Protein AF-A0A076FF17-F1 (afdb_monomer_lite)

Foldseek 3Di:
DFDPPQGFDADLQFQTPDGPPDDPPDDPCSRDPVNGDAHWDWDDALNDIDTDPDRPPVCNCVCVVPPDDHDVLSVDPVDDDDDDDDDDPDDVVVVVVVVPDPVCCVPVPD

InterPro domains:
  IPR017941 Rieske [2Fe-2S] iron-sulphur domain [PF00355] (1-24)
  IPR017941 Rieske [2Fe-2S] iron-sulphur domain [PS51296] (1-51)
  IPR036922 Rieske [2Fe-2S] iron-sulphur domain superfamily [G3DSA:2.102.10.10] (1-70)
  IPR036922 Rieske [2Fe-2S] iron-sulphur domain superfamily [SSF50022] (1-57)
  IPR050584 Cholesterol 7-desaturase [PTHR21266] (1-109)

Organism: Ocimum basilicum (NCBI:txid39350)

Radius of gyration: 21.71 Å; chains: 1; bounding box: 60×30×53 Å

pLDDT: mean 94.9, std 2.32, range [80.69, 98.38]

Sequence (110 aa):
LQCVYHGWCFGGAGDCKFIPQAPRDGPPVHTSSKACVAAYPSCVQNGILWFWPNTDPQYKDIHLKKMPHYIPELDDPSFTNTMITRDMAYGYEVLIENLMDPSHVPYAHY

Secondary structure (DSSP, 8-state):
-B-T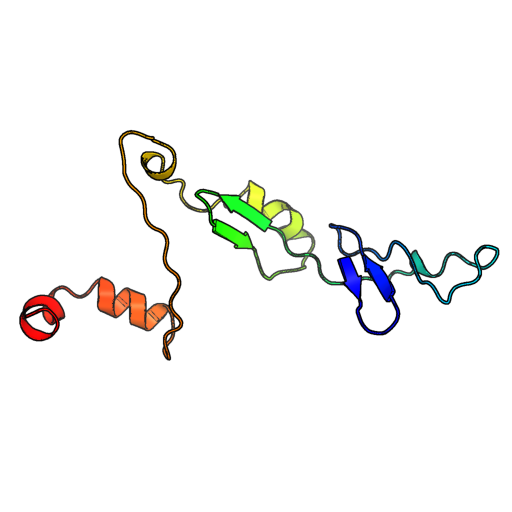TT--EE-TTSBEEE-TTS-TTS--GGGSTTSB-----EEEETTEEEE-----GGGTTHHHHSPPPP-GGGT-TTS---------SS-HHHHHHHHH-GGGHHHH--

Structure (mmCIF, N/CA/C/O backbone):
data_AF-A0A076FF17-F1
#
_entry.id   AF-A0A076FF17-F1
#
loop_
_atom_site.group_PDB
_atom_site.id
_atom_site.type_symbol
_atom_site.label_atom_id
_atom_site.label_alt_id
_atom_site.label_comp_id
_atom_site.label_asym_id
_atom_site.label_entity_id
_atom_site.label_seq_id
_atom_site.pdbx_PDB_ins_code
_atom_site.Cartn_x
_atom_site.Cartn_y
_atom_site.Cartn_z
_atom_site.occupancy
_atom_site.B_iso_or_equiv
_atom_site.auth_seq_id
_atom_site.auth_comp_id
_atom_site.auth_asym_id
_atom_site.auth_atom_id
_atom_site.pdbx_PDB_model_num
ATOM 1 N N . LEU A 1 1 ? -14.053 -4.121 6.452 1.00 96.62 1 LEU A N 1
ATOM 2 C CA . LEU A 1 1 ? -13.092 -5.162 6.892 1.00 96.62 1 LEU A CA 1
ATOM 3 C C . LEU A 1 1 ? -13.622 -5.826 8.157 1.00 96.62 1 LEU A C 1
ATOM 5 O O . LEU A 1 1 ? -14.025 -5.091 9.044 1.00 96.62 1 LEU A O 1
ATOM 9 N N . GLN A 1 2 ? -13.654 -7.157 8.253 1.00 98.12 2 GLN A N 1
ATOM 10 C CA . GLN A 1 2 ? -14.164 -7.872 9.433 1.00 98.12 2 GLN A CA 1
ATOM 11 C C . GLN A 1 2 ? -13.044 -8.679 10.100 1.00 98.12 2 GLN A C 1
ATOM 13 O O . GLN A 1 2 ? -12.351 -9.443 9.435 1.00 98.12 2 GLN A O 1
ATOM 18 N N . CYS A 1 3 ? -12.874 -8.514 11.413 1.00 97.81 3 CYS A N 1
ATOM 19 C CA . CYS A 1 3 ? -11.960 -9.323 12.214 1.00 97.81 3 CYS A CA 1
ATOM 20 C C . CYS A 1 3 ? -12.476 -10.764 12.316 1.00 97.81 3 CYS A C 1
ATOM 22 O O . CYS A 1 3 ? -13.619 -10.990 12.712 1.00 97.81 3 CYS A O 1
ATOM 24 N N . VAL A 1 4 ? -11.611 -11.733 12.014 1.00 97.88 4 VAL A N 1
ATOM 25 C CA . VAL A 1 4 ? -11.954 -13.165 11.984 1.00 97.88 4 VAL A CA 1
ATOM 26 C C . VAL A 1 4 ? -12.245 -13.765 13.357 1.00 97.88 4 VAL A C 1
ATOM 28 O O . VAL A 1 4 ? -12.887 -14.805 13.431 1.00 97.88 4 VAL A O 1
ATOM 31 N N . TYR A 1 5 ? -11.792 -13.129 14.440 1.00 98.00 5 TYR A N 1
ATOM 32 C CA . TYR A 1 5 ? -11.949 -13.701 15.774 1.00 98.00 5 TYR A CA 1
ATOM 33 C C . TYR A 1 5 ? -13.310 -13.350 16.390 1.00 98.00 5 TYR A C 1
ATOM 35 O O . TYR A 1 5 ? -14.141 -14.223 16.613 1.00 98.00 5 TYR A O 1
ATOM 43 N N . HIS A 1 6 ? -13.569 -12.060 16.622 1.00 97.69 6 HIS A N 1
ATOM 44 C CA . HIS A 1 6 ? -14.794 -11.598 17.291 1.00 97.69 6 HIS A CA 1
ATOM 45 C C . HIS A 1 6 ? -15.780 -10.893 16.350 1.00 97.69 6 HIS A C 1
ATOM 47 O O . HIS A 1 6 ? -16.796 -10.372 16.805 1.00 97.69 6 HIS A O 1
ATOM 53 N N . GLY A 1 7 ? -15.493 -10.831 15.047 1.00 97.94 7 GLY A N 1
ATOM 54 C CA . GLY A 1 7 ? -16.408 -10.265 14.055 1.00 97.94 7 GLY A CA 1
ATOM 55 C C . GLY A 1 7 ? -16.541 -8.741 14.076 1.00 97.94 7 GLY A C 1
ATOM 56 O O . GLY A 1 7 ? -17.502 -8.222 13.521 1.00 97.94 7 GLY A O 1
ATOM 57 N N . TRP A 1 8 ? -15.615 -8.011 14.706 1.00 98.06 8 TRP A N 1
ATOM 58 C CA . TRP A 1 8 ? -15.622 -6.544 14.669 1.00 98.06 8 TRP A CA 1
ATOM 59 C C . TRP A 1 8 ? -15.425 -6.049 13.237 1.00 98.06 8 TRP A C 1
ATOM 61 O O . TRP A 1 8 ? -14.512 -6.511 12.547 1.00 98.06 8 TRP A O 1
ATOM 71 N N . CYS A 1 9 ? -16.254 -5.101 12.801 1.00 98.12 9 CYS A N 1
ATOM 72 C CA . CYS A 1 9 ? -16.198 -4.551 11.450 1.00 98.12 9 CYS A CA 1
ATOM 73 C C . CYS A 1 9 ? -15.633 -3.131 11.455 1.00 98.12 9 CYS A C 1
ATOM 75 O O . CYS A 1 9 ? -16.055 -2.294 12.250 1.00 98.12 9 CYS A O 1
ATOM 77 N N . PHE A 1 10 ? -14.738 -2.846 10.514 1.00 98.38 10 PHE A N 1
ATOM 78 C CA . PHE A 1 10 ? -14.055 -1.566 10.335 1.00 98.38 10 PHE A CA 1
ATOM 79 C C . PHE A 1 10 ? -14.329 -0.986 8.944 1.00 98.38 10 PHE A C 1
ATOM 81 O O . PHE A 1 10 ? -14.388 -1.729 7.951 1.00 98.38 10 PHE A O 1
ATOM 88 N N . GLY A 1 11 ? -14.500 0.335 8.886 1.00 97.06 11 GLY A N 1
ATOM 89 C CA . GLY A 1 11 ? -14.617 1.113 7.654 1.00 97.06 11 GLY A CA 1
ATOM 90 C C . GLY A 1 11 ? -13.260 1.432 7.020 1.00 97.06 11 GLY A C 1
ATOM 91 O O . GLY A 1 11 ? -12.210 1.137 7.585 1.00 97.06 11 GLY A O 1
ATOM 92 N N . GLY A 1 12 ? -13.277 2.066 5.842 1.00 94.06 12 GLY A N 1
ATOM 93 C CA . GLY A 1 12 ? -12.054 2.454 5.120 1.00 94.06 12 GLY A CA 1
ATOM 94 C C . GLY A 1 12 ? -11.212 3.523 5.828 1.00 94.06 12 GLY A C 1
ATOM 95 O O . GLY A 1 12 ? -10.013 3.604 5.599 1.00 94.06 12 GLY A O 1
ATOM 96 N N . ALA A 1 13 ? -11.816 4.300 6.732 1.00 93.00 13 ALA A N 1
ATOM 97 C CA . ALA A 1 13 ? -11.109 5.264 7.576 1.00 93.00 13 ALA A CA 1
ATOM 98 C C . ALA A 1 13 ? -10.528 4.636 8.861 1.00 93.00 13 ALA A C 1
ATOM 100 O O . ALA A 1 13 ? -9.992 5.354 9.699 1.00 93.00 13 ALA A O 1
ATOM 101 N N . GLY A 1 14 ? -10.653 3.313 9.032 1.00 95.50 14 GLY A N 1
ATOM 102 C CA . GLY A 1 14 ? -10.177 2.584 10.210 1.00 95.50 14 GLY A CA 1
ATOM 103 C C . GLY A 1 14 ? -11.109 2.648 11.423 1.00 95.50 14 GLY A C 1
ATOM 104 O O . GLY A 1 14 ? -10.830 2.032 12.449 1.00 95.50 14 GLY A O 1
ATOM 105 N N . ASP A 1 15 ? -12.239 3.346 11.330 1.00 96.50 15 ASP A N 1
ATOM 106 C CA . ASP A 1 15 ? -13.216 3.436 12.408 1.00 96.50 15 ASP A CA 1
ATOM 107 C C . ASP A 1 15 ? -14.057 2.154 12.528 1.00 96.50 15 ASP A C 1
ATOM 109 O O . ASP A 1 15 ? -14.456 1.552 11.522 1.00 96.50 15 ASP A O 1
ATOM 113 N N . CYS A 1 16 ? -14.325 1.709 13.760 1.00 97.81 16 CYS A N 1
ATOM 114 C CA . CYS A 1 16 ? -15.199 0.565 13.987 1.00 97.81 16 CYS A CA 1
ATOM 115 C C . CYS A 1 16 ? -16.652 0.934 13.663 1.00 97.81 16 CYS A C 1
ATOM 117 O O . CYS A 1 16 ? -17.221 1.888 14.186 1.00 97.81 16 CYS A O 1
ATOM 119 N N . LYS A 1 17 ? -17.266 0.143 12.785 1.00 96.75 17 LYS A N 1
ATOM 120 C CA . LYS A 1 17 ? -18.656 0.300 12.346 1.00 96.75 17 LYS A CA 1
ATOM 121 C C . LYS A 1 17 ? -19.614 -0.616 13.093 1.00 96.75 17 LYS A C 1
ATOM 123 O O . LYS A 1 17 ? -20.801 -0.322 13.160 1.00 96.75 17 LYS A O 1
ATOM 128 N N . PHE A 1 18 ? -19.126 -1.745 13.605 1.00 96.69 18 PHE A N 1
ATOM 129 C CA . PHE A 1 18 ? -19.977 -2.750 14.229 1.00 96.69 18 PHE A CA 1
ATOM 130 C C . PHE A 1 18 ? -19.190 -3.658 15.175 1.00 96.69 18 PHE A C 1
ATOM 132 O O . PHE A 1 18 ? -18.126 -4.166 14.817 1.00 96.69 18 PHE A O 1
ATOM 139 N N . ILE A 1 19 ? -19.755 -3.889 16.362 1.00 97.62 19 ILE A N 1
ATOM 140 C CA . ILE A 1 19 ? -19.259 -4.821 17.379 1.00 97.62 19 ILE A CA 1
ATOM 141 C C . ILE A 1 19 ? -20.390 -5.820 17.655 1.00 97.62 19 ILE A C 1
ATOM 143 O O . ILE A 1 19 ? -21.365 -5.436 18.300 1.00 97.62 19 ILE A O 1
ATOM 147 N N . PRO A 1 20 ? -20.298 -7.082 17.189 1.00 97.12 20 PRO A N 1
ATOM 148 C CA . PRO A 1 20 ? -21.399 -8.044 17.304 1.00 97.12 20 PRO A CA 1
ATOM 149 C C . PRO A 1 20 ? -21.854 -8.328 18.741 1.00 97.12 20 PRO A C 1
ATOM 151 O O . PRO A 1 20 ? -23.005 -8.688 18.961 1.00 97.12 20 PRO A O 1
ATOM 154 N N . GLN A 1 21 ? -20.953 -8.183 19.714 1.00 96.44 21 GLN A N 1
ATOM 155 C CA . GLN A 1 21 ? -21.216 -8.458 21.129 1.00 96.44 21 GLN A CA 1
ATOM 156 C C . GLN A 1 21 ? -21.862 -7.273 21.865 1.00 96.44 21 GLN A C 1
ATOM 158 O O . GLN A 1 21 ? -22.280 -7.424 23.012 1.00 96.44 21 GLN A O 1
ATOM 163 N N . ALA A 1 22 ? -21.922 -6.091 21.245 1.00 95.50 22 ALA A N 1
ATOM 164 C CA . ALA A 1 22 ? -22.530 -4.915 21.850 1.00 95.50 22 ALA A CA 1
ATOM 165 C C . ALA A 1 22 ? -24.067 -4.994 21.750 1.00 95.50 22 ALA A C 1
ATOM 167 O O . ALA A 1 22 ? -24.588 -5.241 20.658 1.00 95.50 22 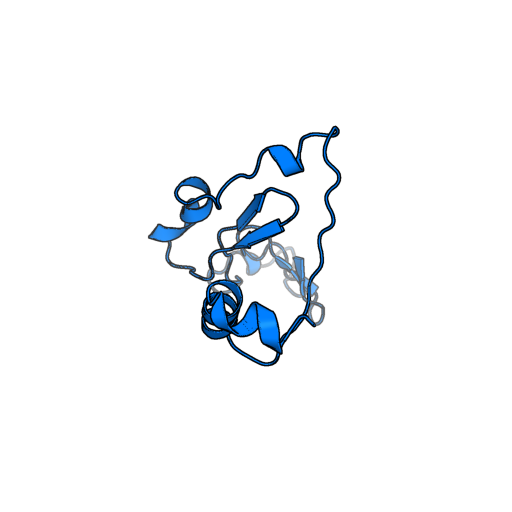ALA A O 1
ATOM 168 N N . PRO A 1 23 ? -24.814 -4.757 22.847 1.00 93.75 23 PRO A N 1
ATOM 169 C CA . PRO A 1 23 ? -26.270 -4.676 22.794 1.00 93.75 23 PRO A CA 1
ATOM 170 C C . PRO A 1 23 ? -26.726 -3.585 21.821 1.00 93.75 23 PRO A C 1
ATOM 172 O O . PRO A 1 23 ? -26.193 -2.475 21.850 1.00 93.75 23 PRO A O 1
ATOM 175 N N . ARG A 1 24 ? -27.736 -3.878 20.991 1.00 89.50 24 ARG A N 1
ATOM 176 C CA . ARG A 1 24 ? -28.266 -2.910 20.010 1.00 89.50 24 ARG A CA 1
ATOM 177 C C . ARG A 1 24 ? -28.868 -1.667 20.668 1.00 89.50 24 ARG A C 1
ATOM 179 O O . ARG A 1 24 ? -28.711 -0.578 20.131 1.00 89.50 24 ARG A O 1
ATOM 186 N N . ASP A 1 25 ? -29.467 -1.841 21.844 1.00 93.25 25 ASP A N 1
ATOM 187 C CA . ASP A 1 25 ? -30.090 -0.766 22.628 1.00 93.25 25 ASP A CA 1
ATOM 188 C C . ASP A 1 25 ? -29.146 -0.202 23.711 1.00 93.25 25 ASP A C 1
ATOM 190 O O . ASP A 1 25 ? -29.561 0.549 24.592 1.00 93.25 25 ASP A O 1
ATOM 194 N N . GLY A 1 26 ? -27.869 -0.602 23.686 1.00 90.94 26 GLY A N 1
ATOM 195 C CA . GLY A 1 26 ? -26.846 -0.135 24.618 1.00 90.94 26 GLY A CA 1
ATOM 196 C C . GLY A 1 26 ? -26.113 1.122 24.135 1.00 90.94 26 GLY A C 1
ATOM 197 O O . GLY A 1 26 ? -26.370 1.632 23.043 1.00 90.94 26 GLY A O 1
ATOM 198 N N . PRO A 1 27 ? -25.145 1.625 24.924 1.00 92.88 27 PRO A N 1
ATOM 199 C CA . PRO A 1 27 ? -24.264 2.703 24.486 1.00 92.88 27 PRO A CA 1
ATOM 200 C C . PRO A 1 27 ? -23.539 2.343 23.175 1.00 92.88 27 PRO A C 1
ATOM 202 O O . PRO A 1 27 ? -23.141 1.185 23.001 1.00 92.88 27 PRO A O 1
ATOM 205 N N . PRO A 1 28 ? -23.296 3.308 22.267 1.00 92.50 28 PRO A N 1
ATOM 206 C CA . PRO A 1 28 ? -22.695 3.054 20.958 1.00 92.50 28 PRO A CA 1
ATOM 207 C C . PRO A 1 28 ? -21.180 2.810 21.067 1.00 92.50 28 PRO A C 1
ATOM 209 O O . PRO A 1 28 ? -20.362 3.596 20.612 1.00 92.50 28 PRO A O 1
ATOM 212 N N . VAL A 1 29 ? -20.770 1.693 21.667 1.00 95.06 29 VAL A N 1
ATOM 213 C CA . VAL A 1 29 ? -19.356 1.395 21.975 1.00 95.06 29 VAL A CA 1
ATOM 214 C C . VAL A 1 29 ? -18.435 1.357 20.749 1.00 95.06 29 VAL A C 1
ATOM 216 O O . VAL A 1 29 ? -17.235 1.591 20.882 1.00 95.06 29 VAL A O 1
ATOM 219 N N . HIS A 1 30 ? -18.985 1.118 19.555 1.00 93.69 30 HIS A N 1
ATOM 220 C CA . HIS A 1 30 ? -18.243 1.152 18.293 1.00 93.69 30 HIS A CA 1
ATOM 221 C C . HIS A 1 30 ? -17.721 2.558 17.944 1.00 93.69 30 HIS A C 1
ATOM 223 O O . HIS A 1 30 ? -16.729 2.665 17.235 1.00 93.69 30 HIS A O 1
ATOM 229 N N . THR A 1 31 ? -18.316 3.633 18.480 1.00 94.94 31 THR A N 1
ATOM 230 C CA . THR A 1 31 ? -17.850 5.016 18.263 1.00 94.94 31 THR A CA 1
ATOM 231 C C . THR A 1 31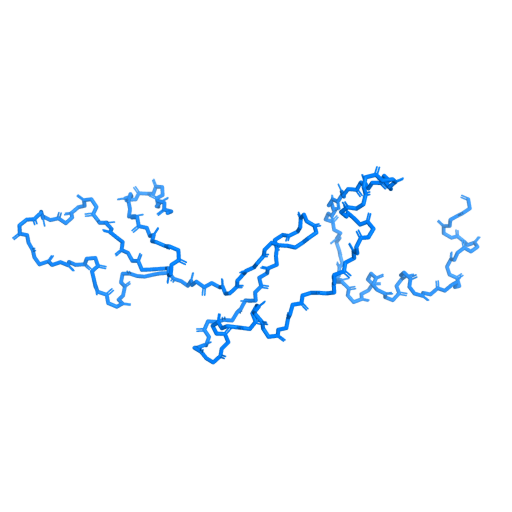 ? -16.728 5.429 19.218 1.00 94.94 31 THR A C 1
ATOM 233 O O . THR A 1 31 ? -16.303 6.584 19.213 1.00 94.94 31 THR A O 1
ATOM 236 N N . SER A 1 32 ? -16.267 4.523 20.085 1.00 95.25 32 SER A N 1
ATOM 237 C CA . SER A 1 32 ? -15.126 4.773 20.965 1.00 95.25 32 SER A CA 1
ATOM 238 C C . SER A 1 32 ? -13.875 5.086 20.146 1.00 95.25 32 SER A C 1
ATOM 240 O O . SER A 1 32 ? -13.551 4.368 19.204 1.00 95.25 32 SER A O 1
ATOM 242 N N . SER A 1 33 ? -13.092 6.084 20.567 1.00 93.81 33 SER A N 1
ATOM 243 C CA . SER A 1 33 ? -11.796 6.398 19.943 1.00 93.81 33 SER A CA 1
ATOM 244 C C . SER A 1 33 ? -10.776 5.259 20.045 1.00 93.81 33 SER A C 1
ATOM 246 O O . SER A 1 33 ? -9.782 5.267 19.327 1.00 93.81 33 SER A O 1
ATOM 248 N N . LYS A 1 34 ? -11.023 4.277 20.923 1.00 95.25 34 LYS A N 1
ATOM 249 C CA . LYS A 1 34 ? -10.217 3.056 21.070 1.00 95.25 34 LYS A CA 1
ATOM 250 C C . LYS A 1 34 ? -10.708 1.901 20.193 1.00 95.25 34 LYS A C 1
ATOM 252 O O . LYS A 1 34 ? -9.992 0.918 20.039 1.00 95.25 34 LYS A O 1
ATOM 257 N N . ALA A 1 35 ? -11.922 1.987 19.651 1.00 96.31 35 ALA A N 1
ATOM 258 C CA . ALA A 1 35 ? -12.473 1.008 18.721 1.00 96.31 35 ALA A CA 1
ATOM 259 C C . ALA A 1 35 ? -12.106 1.419 17.287 1.00 96.31 35 ALA A C 1
ATOM 261 O O . ALA A 1 35 ? -12.951 1.808 16.485 1.00 96.31 35 ALA A O 1
ATOM 262 N N . CYS A 1 36 ? -10.815 1.385 16.972 1.00 96.19 36 CYS A N 1
ATOM 263 C CA . CYS A 1 36 ? -10.296 1.790 15.672 1.00 96.19 36 CYS A CA 1
ATOM 264 C C . CYS A 1 36 ? -9.058 0.975 15.289 1.00 96.19 36 CYS A C 1
ATOM 266 O O . CYS A 1 36 ? -8.476 0.263 16.109 1.00 96.19 36 CYS A O 1
ATOM 268 N N . VAL A 1 37 ? -8.669 1.086 14.025 1.00 96.00 37 VAL A N 1
ATOM 269 C CA . VAL A 1 37 ? -7.412 0.574 13.478 1.00 96.00 37 VAL A CA 1
ATOM 270 C C . VAL A 1 37 ? -6.695 1.687 12.725 1.00 96.00 37 VAL A C 1
ATOM 272 O O . VAL A 1 37 ? -7.314 2.663 12.298 1.00 96.00 37 VAL A O 1
ATOM 275 N N . ALA A 1 38 ? -5.383 1.537 12.548 1.00 95.06 38 ALA A N 1
ATOM 276 C CA . ALA A 1 38 ? -4.620 2.420 11.679 1.00 95.06 38 ALA A CA 1
ATOM 277 C C . ALA A 1 38 ? -5.159 2.350 10.241 1.00 95.06 38 ALA A C 1
ATOM 279 O O . ALA A 1 38 ? -5.373 1.262 9.704 1.00 95.06 38 ALA A O 1
ATOM 280 N N . ALA A 1 39 ? -5.343 3.513 9.622 1.00 94.69 39 ALA A N 1
ATOM 281 C CA . ALA A 1 39 ? -5.649 3.647 8.206 1.00 94.69 39 ALA A CA 1
ATOM 282 C C . ALA A 1 39 ? -4.499 4.395 7.530 1.00 94.69 39 ALA A C 1
ATOM 284 O O . ALA A 1 39 ? -4.123 5.484 7.967 1.00 94.69 39 ALA A O 1
ATOM 285 N N . TYR A 1 40 ? -3.941 3.796 6.482 1.00 96.25 40 TYR A N 1
ATOM 286 C CA . TYR A 1 40 ? -2.825 4.367 5.739 1.00 96.25 40 TYR A CA 1
ATOM 287 C C . TYR A 1 40 ? -3.325 5.018 4.445 1.00 96.25 40 TYR A C 1
ATOM 289 O O . TYR A 1 40 ? -4.117 4.398 3.725 1.00 96.25 40 TYR A O 1
ATOM 297 N N . PRO A 1 41 ? -2.863 6.239 4.121 1.00 95.75 41 PRO A N 1
ATOM 298 C CA . PRO A 1 41 ? -3.078 6.840 2.810 1.00 95.75 41 PRO A CA 1
ATOM 299 C C . PRO A 1 41 ? -2.659 5.860 1.715 1.00 95.75 41 PRO A C 1
ATOM 301 O O . PRO A 1 41 ? -1.570 5.288 1.792 1.00 95.75 41 PRO A O 1
ATOM 304 N N . SER A 1 42 ? -3.515 5.651 0.719 1.00 95.44 42 SER A N 1
ATOM 305 C CA . SER A 1 42 ? -3.261 4.694 -0.357 1.00 95.44 42 SER A CA 1
ATOM 306 C C . SER A 1 42 ? -3.927 5.109 -1.664 1.00 95.44 42 SER A C 1
ATOM 308 O O . SER A 1 42 ? -4.916 5.841 -1.666 1.00 95.44 42 SER A O 1
ATOM 310 N N . CYS A 1 43 ? -3.367 4.656 -2.781 1.00 95.19 43 CYS A N 1
ATOM 311 C CA . CYS A 1 43 ? -3.934 4.827 -4.114 1.00 95.19 43 CYS A CA 1
ATOM 312 C C . CYS A 1 43 ? -3.544 3.652 -5.017 1.00 95.19 43 CYS A C 1
ATOM 314 O O . CYS A 1 43 ? -2.552 2.966 -4.771 1.00 95.19 43 CYS A O 1
ATOM 316 N N . VAL A 1 44 ? -4.332 3.417 -6.065 1.00 95.12 44 VAL A N 1
ATOM 317 C CA . VAL A 1 44 ? -3.987 2.459 -7.120 1.00 95.12 44 VAL A CA 1
ATOM 318 C C . VAL A 1 44 ? -3.528 3.247 -8.338 1.00 95.12 44 VAL A C 1
ATOM 320 O O . VAL A 1 44 ? -4.251 4.125 -8.801 1.00 95.12 44 VAL A O 1
ATOM 323 N N . GLN A 1 45 ? -2.339 2.934 -8.851 1.00 94.25 45 GLN A N 1
ATOM 324 C CA . GLN A 1 45 ? -1.793 3.536 -10.067 1.00 94.25 45 GLN A CA 1
ATOM 325 C C . GLN A 1 45 ? -0.984 2.497 -10.841 1.00 94.25 45 GLN A C 1
ATOM 327 O O . GLN A 1 45 ? -0.208 1.753 -10.240 1.00 94.25 45 GLN A O 1
ATOM 332 N N . ASN A 1 46 ? -1.171 2.453 -12.166 1.00 93.56 46 ASN A N 1
ATOM 333 C CA . ASN A 1 46 ? -0.499 1.521 -13.076 1.00 93.56 46 ASN A CA 1
ATOM 334 C C . ASN A 1 46 ? -0.536 0.055 -12.587 1.00 93.56 46 ASN A C 1
ATOM 336 O O . ASN A 1 46 ? 0.471 -0.644 -12.615 1.00 93.56 46 ASN A O 1
ATOM 340 N N . GLY A 1 47 ? -1.689 -0.394 -12.074 1.00 91.31 47 GLY A N 1
ATOM 341 C CA . GLY A 1 47 ? -1.885 -1.761 -11.566 1.00 91.31 47 GLY A CA 1
ATOM 342 C C . GLY A 1 47 ? -1.265 -2.060 -10.192 1.00 91.31 47 GLY A C 1
ATOM 343 O O . GLY A 1 47 ? -1.389 -3.184 -9.714 1.00 91.31 47 GLY A O 1
ATOM 344 N N . ILE A 1 48 ? -0.642 -1.077 -9.534 1.00 93.75 48 ILE A N 1
ATOM 345 C CA . ILE A 1 48 ? 0.032 -1.228 -8.236 1.00 93.75 48 ILE A CA 1
ATOM 346 C C . ILE A 1 48 ? -0.756 -0.490 -7.147 1.00 93.75 48 ILE A C 1
ATOM 348 O O . ILE A 1 48 ? -1.158 0.661 -7.331 1.00 93.75 48 ILE A O 1
ATOM 352 N N . LEU A 1 49 ? -0.953 -1.138 -5.994 1.00 95.38 49 LEU A N 1
ATOM 353 C CA . LEU A 1 49 ? -1.431 -0.485 -4.773 1.00 95.38 49 LEU A CA 1
ATOM 354 C C . LEU A 1 49 ? -0.250 0.167 -4.047 1.00 95.38 49 LEU A C 1
ATOM 356 O O . LEU A 1 49 ? 0.620 -0.520 -3.515 1.00 95.38 49 LEU A O 1
ATOM 360 N N . TRP A 1 50 ? -0.260 1.492 -3.979 1.00 95.88 50 TRP A N 1
ATOM 361 C CA . TRP A 1 50 ? 0.706 2.287 -3.232 1.00 95.88 50 TRP A CA 1
ATOM 362 C C . TRP A 1 50 ? 0.117 2.694 -1.889 1.00 95.88 50 TRP A C 1
ATOM 364 O O . TRP A 1 50 ? -1.064 3.037 -1.801 1.00 95.88 50 TRP A O 1
ATOM 374 N N . PHE A 1 51 ? 0.935 2.686 -0.840 1.00 95.81 51 PHE A N 1
ATOM 375 C CA . PHE A 1 51 ? 0.534 3.167 0.476 1.00 95.81 51 PHE A CA 1
ATOM 376 C C . PHE A 1 51 ? 1.693 3.843 1.203 1.00 95.81 51 PHE A C 1
ATOM 378 O O . PHE A 1 51 ? 2.863 3.554 0.955 1.00 95.81 51 PHE A O 1
ATOM 385 N N . TRP A 1 52 ? 1.351 4.733 2.130 1.00 95.69 52 TRP A N 1
ATOM 386 C CA . TRP A 1 52 ? 2.313 5.430 2.975 1.00 95.69 52 TRP A CA 1
ATOM 387 C C . TRP A 1 52 ? 2.133 4.959 4.416 1.00 95.69 52 TRP A C 1
ATOM 389 O O . TRP A 1 52 ? 1.096 5.260 5.010 1.00 95.69 52 TRP A O 1
ATOM 399 N N . PRO A 1 53 ? 3.108 4.241 5.006 1.00 94.75 53 PRO A N 1
ATOM 400 C CA . PRO A 1 53 ? 2.995 3.653 6.341 1.00 94.75 53 PRO A CA 1
ATOM 401 C C . PRO A 1 53 ? 3.151 4.699 7.462 1.00 94.75 53 PRO A C 1
ATOM 403 O O . PRO A 1 53 ? 3.953 4.537 8.377 1.00 94.75 53 PRO A O 1
ATOM 406 N N . ASN A 1 54 ? 2.398 5.799 7.398 1.00 93.88 54 ASN A N 1
ATOM 407 C CA . ASN A 1 54 ? 2.398 6.861 8.396 1.00 93.88 54 ASN A CA 1
ATOM 408 C C . ASN A 1 54 ? 0.961 7.288 8.728 1.00 93.88 54 ASN A C 1
ATOM 410 O O . ASN A 1 54 ? 0.170 7.580 7.833 1.00 93.88 54 ASN A O 1
ATOM 414 N N . THR A 1 55 ? 0.633 7.300 10.019 1.00 93.12 55 THR A N 1
ATOM 415 C CA . THR A 1 55 ? -0.703 7.612 10.549 1.00 93.12 55 THR A CA 1
ATOM 416 C C . THR A 1 55 ? -0.839 9.041 11.072 1.00 93.12 55 THR A C 1
ATOM 418 O O . THR A 1 55 ? -1.924 9.417 11.514 1.00 93.12 55 THR A O 1
ATOM 421 N N . ASP A 1 56 ? 0.226 9.849 11.036 1.00 95.38 56 ASP A N 1
ATOM 422 C CA . ASP A 1 56 ? 0.153 11.249 11.449 1.00 95.38 56 ASP A CA 1
ATOM 423 C C . ASP A 1 56 ? -0.850 12.012 10.551 1.00 95.38 56 ASP A C 1
ATOM 425 O O . ASP A 1 56 ? -0.745 11.944 9.317 1.00 95.38 56 ASP A O 1
ATOM 429 N N . PRO A 1 57 ? -1.820 12.746 11.139 1.00 92.75 57 PRO A N 1
ATOM 430 C CA . PRO A 1 57 ? -2.836 13.492 10.401 1.00 92.75 57 PRO A CA 1
ATOM 431 C C . PRO A 1 57 ? -2.295 14.396 9.289 1.00 92.75 57 PRO A C 1
ATOM 433 O O . PRO A 1 57 ? -2.979 14.579 8.281 1.00 92.75 57 PRO A O 1
ATOM 436 N N . GLN A 1 58 ? -1.073 14.928 9.424 1.00 94.94 58 GLN A N 1
ATOM 437 C CA . GLN A 1 58 ? -0.462 15.777 8.394 1.00 94.94 58 GLN A CA 1
ATOM 438 C C . GLN A 1 58 ? -0.240 15.042 7.057 1.00 94.94 58 GLN A C 1
ATOM 440 O O . GLN A 1 58 ? -0.200 15.674 5.997 1.00 94.94 58 GLN A O 1
ATOM 445 N N . TYR A 1 59 ? -0.127 13.709 7.092 1.00 94.38 59 TYR A N 1
ATOM 446 C CA . TYR A 1 59 ? 0.105 12.864 5.921 1.00 94.38 59 TYR A CA 1
ATOM 447 C C . TYR A 1 59 ? -1.158 12.206 5.373 1.00 94.38 59 TYR A C 1
ATOM 449 O O . TYR A 1 59 ? -1.060 11.487 4.383 1.00 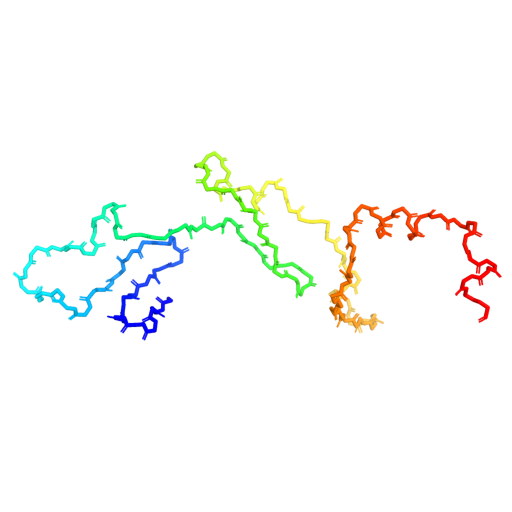94.38 59 TYR A O 1
ATOM 457 N N . LYS A 1 60 ? -2.345 12.470 5.936 1.00 93.31 60 LYS A N 1
ATOM 458 C CA . LYS A 1 60 ? -3.609 11.855 5.490 1.00 93.31 60 LYS A CA 1
ATOM 459 C C . LYS A 1 60 ? -3.813 11.929 3.966 1.00 93.31 60 LYS A C 1
ATOM 461 O O . LYS A 1 60 ? -4.213 10.951 3.339 1.00 93.31 60 LYS A O 1
ATOM 466 N N . ASP A 1 61 ? -3.430 13.055 3.368 1.00 94.75 61 ASP A N 1
ATOM 467 C CA . ASP A 1 61 ? -3.589 13.325 1.936 1.00 94.75 61 ASP A CA 1
ATOM 468 C C . ASP A 1 61 ? -2.267 13.235 1.151 1.00 94.75 61 ASP A C 1
ATOM 470 O O . ASP A 1 61 ? -2.150 13.777 0.051 1.00 94.75 61 ASP A O 1
ATOM 474 N N . ILE A 1 62 ? -1.232 12.578 1.695 1.00 95.44 62 ILE A N 1
ATOM 475 C CA . ILE A 1 62 ? 0.075 12.464 1.021 1.00 95.44 62 ILE A CA 1
ATOM 476 C C . ILE A 1 62 ? -0.038 11.770 -0.339 1.00 95.44 62 ILE A C 1
ATOM 478 O O . ILE A 1 62 ? 0.619 12.193 -1.286 1.00 95.44 62 ILE A O 1
ATOM 482 N N . HIS A 1 63 ? -0.931 10.787 -0.455 1.00 93.31 63 HIS A N 1
ATOM 483 C CA . HIS A 1 63 ? -1.212 10.052 -1.687 1.00 93.31 63 HIS A CA 1
ATOM 484 C C . HIS A 1 63 ? -1.775 10.937 -2.812 1.00 93.31 63 HIS A C 1
ATOM 486 O O . HIS A 1 63 ? -1.684 10.555 -3.969 1.00 93.31 63 HIS A O 1
ATOM 492 N N . LEU A 1 64 ? -2.311 12.126 -2.497 1.00 93.00 64 LEU A N 1
ATOM 493 C CA . LEU A 1 64 ? -2.765 13.117 -3.484 1.00 93.00 64 LEU A CA 1
ATOM 494 C C . LEU A 1 64 ? -1.662 14.118 -3.861 1.00 93.00 64 LEU A C 1
ATOM 496 O O . LEU A 1 64 ? -1.704 14.720 -4.929 1.00 93.00 64 LEU A O 1
ATOM 500 N N . LYS A 1 65 ? -0.684 14.329 -2.971 1.00 93.06 65 LYS A N 1
ATOM 501 C CA . LYS A 1 65 ? 0.384 15.336 -3.125 1.00 93.06 65 LYS A CA 1
ATOM 502 C C . LYS A 1 65 ? 1.682 14.756 -3.681 1.00 93.06 65 LYS A C 1
ATOM 504 O O . LYS A 1 65 ? 2.455 15.470 -4.309 1.00 93.06 65 LYS A O 1
ATOM 509 N N . LYS A 1 66 ? 1.950 13.484 -3.392 1.00 91.44 66 LYS A N 1
ATOM 510 C CA . LYS A 1 66 ? 3.163 12.756 -3.770 1.00 91.44 66 LYS A CA 1
ATOM 511 C C . LYS A 1 66 ? 2.776 11.455 -4.459 1.00 91.44 66 LYS A C 1
ATOM 513 O O . LYS A 1 66 ? 3.052 10.378 -3.941 1.00 91.44 66 LYS A O 1
ATOM 518 N N . MET A 1 67 ? 2.100 11.565 -5.600 1.00 89.75 67 MET A N 1
ATOM 519 C CA . MET A 1 67 ? 1.773 10.382 -6.389 1.00 89.75 67 MET A CA 1
ATOM 520 C C . MET A 1 67 ? 3.056 9.699 -6.887 1.00 89.75 67 MET A C 1
ATOM 522 O O . MET A 1 67 ? 4.050 10.388 -7.147 1.00 89.75 67 MET A O 1
ATOM 526 N N . PRO A 1 68 ? 3.052 8.364 -7.027 1.00 92.69 68 PRO A N 1
ATOM 527 C CA . PRO A 1 68 ? 4.116 7.653 -7.718 1.00 92.69 68 PRO A CA 1
ATOM 528 C C . PRO A 1 68 ? 4.269 8.185 -9.146 1.00 92.69 68 PRO A C 1
ATOM 530 O O . PRO A 1 68 ? 3.337 8.760 -9.715 1.00 92.69 68 PRO A O 1
ATOM 533 N N . HIS A 1 69 ? 5.436 7.970 -9.748 1.00 93.06 69 HIS A N 1
ATOM 534 C CA . HIS A 1 69 ? 5.630 8.307 -11.154 1.00 93.06 69 HIS A CA 1
ATOM 535 C C . HIS A 1 69 ? 4.619 7.545 -12.026 1.00 93.06 69 HIS A C 1
ATOM 537 O O . HIS A 1 69 ? 4.441 6.338 -11.857 1.00 93.06 69 HIS A O 1
ATOM 543 N N . TYR A 1 70 ? 3.930 8.265 -12.912 1.00 94.50 70 TYR A N 1
ATOM 544 C CA . TYR A 1 70 ? 2.947 7.689 -13.824 1.00 94.50 70 TYR A CA 1
ATOM 545 C C . TYR A 1 70 ? 3.621 7.286 -15.131 1.00 94.50 70 TYR A C 1
ATOM 547 O O . TYR A 1 70 ? 4.295 8.110 -15.748 1.00 94.50 70 TYR A O 1
ATOM 555 N N . ILE A 1 71 ? 3.418 6.033 -15.536 1.00 95.00 71 ILE A N 1
ATOM 556 C CA . ILE A 1 71 ? 3.984 5.462 -16.761 1.00 95.00 71 ILE A CA 1
ATOM 557 C C . ILE A 1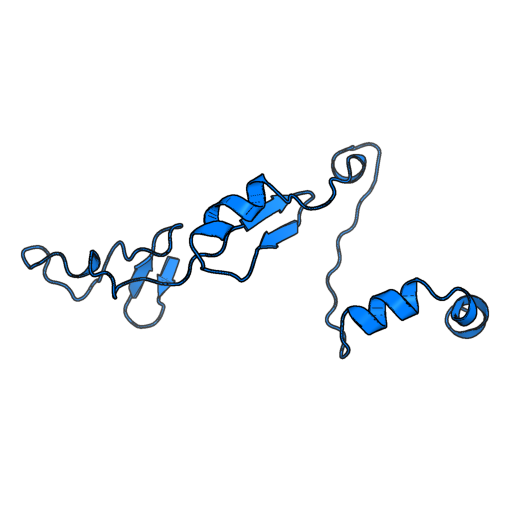 71 ? 2.833 5.274 -17.764 1.00 95.00 71 ILE A C 1
ATOM 559 O O . ILE A 1 71 ? 2.065 4.319 -17.614 1.00 95.00 71 ILE A O 1
ATOM 563 N N . PRO A 1 72 ? 2.654 6.181 -18.742 1.00 95.12 72 PRO A N 1
ATOM 564 C CA . PRO A 1 72 ? 1.513 6.148 -19.658 1.00 95.12 72 PRO A CA 1
ATOM 565 C C . PRO A 1 72 ? 1.494 4.904 -20.553 1.00 95.12 72 PRO A C 1
ATOM 567 O O . PRO A 1 72 ? 0.421 4.406 -20.881 1.00 95.12 72 PRO A O 1
ATOM 570 N N . GLU A 1 73 ? 2.658 4.351 -20.896 1.00 95.19 73 GLU A N 1
ATOM 571 C CA . GLU A 1 73 ? 2.792 3.155 -21.733 1.00 95.19 73 GLU A CA 1
ATOM 572 C C . GLU A 1 73 ? 2.149 1.915 -21.096 1.00 95.19 73 GLU A C 1
ATOM 574 O O . GLU A 1 73 ? 1.800 0.972 -21.799 1.00 95.19 73 GLU A O 1
ATOM 579 N N . LEU A 1 74 ? 1.960 1.898 -19.770 1.00 93.50 74 LEU A N 1
ATOM 580 C CA . LEU A 1 74 ? 1.273 0.793 -19.096 1.00 93.50 74 LEU A CA 1
ATOM 581 C C . LEU A 1 74 ? -0.243 0.794 -19.338 1.00 93.50 74 LEU A C 1
ATOM 583 O O . LEU A 1 74 ? -0.858 -0.264 -19.211 1.00 93.50 74 LEU A O 1
ATOM 587 N N . ASP A 1 75 ? -0.824 1.939 -19.707 1.00 92.00 75 ASP A N 1
ATOM 588 C CA . ASP A 1 75 ? -2.248 2.079 -20.035 1.00 92.00 75 ASP A CA 1
ATOM 589 C C . ASP A 1 75 ? -2.505 2.099 -21.558 1.00 92.00 75 ASP A C 1
ATOM 591 O O . ASP A 1 75 ? -3.658 2.061 -21.995 1.00 92.00 75 ASP A O 1
ATOM 595 N N . ASP A 1 76 ? -1.449 2.149 -22.376 1.00 94.75 76 ASP A N 1
ATOM 596 C CA . ASP A 1 76 ? -1.543 2.145 -23.835 1.00 94.75 76 ASP A CA 1
ATOM 597 C C . ASP A 1 76 ? -1.673 0.699 -24.364 1.00 94.75 76 ASP A C 1
ATOM 599 O O . ASP A 1 76 ? -0.747 -0.104 -24.215 1.00 94.75 76 ASP A O 1
ATOM 603 N N . PRO A 1 77 ? -2.788 0.342 -25.031 1.00 94.62 77 PRO A N 1
ATOM 604 C CA . PRO A 1 77 ? -3.015 -1.015 -25.528 1.00 94.62 77 PRO A CA 1
ATOM 605 C C . PRO A 1 77 ? -2.091 -1.422 -26.688 1.00 94.62 77 PRO A C 1
ATOM 607 O O . PRO A 1 77 ? -2.083 -2.592 -27.070 1.00 94.62 77 PRO A O 1
ATOM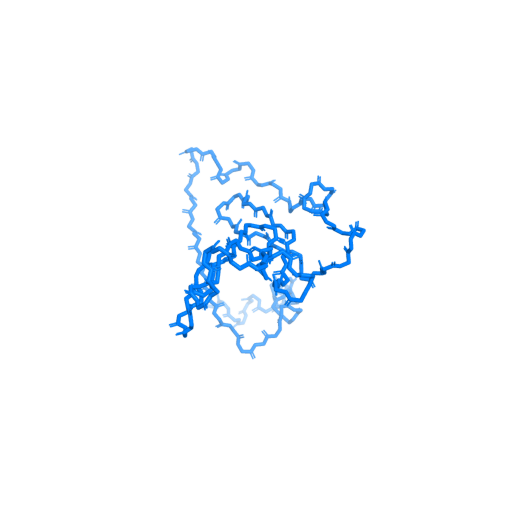 610 N N . SER A 1 78 ? -1.342 -0.487 -27.283 1.00 97.81 78 SER A N 1
ATOM 611 C CA . SER A 1 78 ? -0.304 -0.795 -28.274 1.00 97.81 78 SER A CA 1
ATOM 612 C C . SER A 1 78 ? 0.959 -1.393 -27.643 1.00 97.81 78 SER A C 1
ATOM 614 O O . SER A 1 78 ? 1.744 -2.039 -28.342 1.00 97.81 78 SER A O 1
ATOM 616 N N . PHE A 1 79 ? 1.129 -1.247 -26.326 1.00 96.69 79 PHE A N 1
ATOM 617 C CA . PHE A 1 79 ? 2.202 -1.868 -25.563 1.00 96.69 79 PHE A CA 1
ATOM 618 C C . PHE A 1 79 ? 1.722 -3.164 -24.909 1.00 96.69 79 PHE A C 1
ATOM 620 O O . PHE A 1 79 ? 0.564 -3.331 -24.534 1.00 96.69 79 PHE A O 1
ATOM 627 N N . THR A 1 80 ? 2.647 -4.106 -24.738 1.00 94.88 80 THR A N 1
ATOM 628 C CA . THR A 1 80 ? 2.430 -5.273 -23.878 1.00 94.88 80 THR A CA 1
ATOM 629 C C . THR A 1 80 ? 3.135 -5.031 -22.557 1.00 94.88 80 THR A C 1
ATOM 631 O O . THR A 1 80 ? 4.326 -4.728 -22.538 1.00 94.88 80 THR A O 1
ATOM 634 N N . ASN A 1 81 ? 2.417 -5.203 -21.451 1.00 91.75 81 ASN A N 1
ATOM 635 C CA . ASN A 1 81 ? 2.995 -5.155 -20.117 1.00 91.75 81 ASN A CA 1
ATOM 636 C C . ASN A 1 81 ? 2.881 -6.523 -19.430 1.00 91.75 81 ASN A C 1
ATOM 638 O O . ASN A 1 81 ? 2.001 -7.334 -19.721 1.00 91.75 81 ASN A O 1
ATOM 642 N N . THR A 1 82 ? 3.821 -6.819 -18.539 1.00 91.88 82 THR A N 1
ATOM 643 C CA . THR A 1 82 ? 3.769 -7.989 -17.660 1.00 91.88 82 THR A CA 1
ATOM 644 C C . THR A 1 82 ? 4.274 -7.561 -16.298 1.00 91.88 82 THR A C 1
ATOM 646 O O . THR A 1 82 ? 5.395 -7.074 -16.171 1.00 91.88 82 THR A O 1
ATOM 649 N N . MET A 1 83 ? 3.439 -7.738 -15.280 1.00 90.94 83 MET A N 1
ATOM 650 C CA . MET A 1 83 ? 3.784 -7.416 -13.903 1.00 90.94 83 MET A CA 1
ATOM 651 C C . MET A 1 83 ? 4.126 -8.696 -13.149 1.00 90.94 83 MET A C 1
ATOM 653 O O . MET A 1 83 ? 3.350 -9.652 -13.148 1.00 90.94 83 MET A O 1
ATOM 657 N N . ILE A 1 84 ? 5.289 -8.710 -12.503 1.00 93.50 84 ILE A N 1
ATOM 658 C CA . ILE A 1 84 ? 5.725 -9.815 -11.650 1.00 93.50 84 ILE A CA 1
ATOM 659 C C . ILE A 1 84 ? 6.113 -9.297 -10.272 1.00 93.50 84 ILE A C 1
ATOM 661 O O . ILE A 1 84 ? 6.599 -8.179 -10.119 1.00 93.50 84 ILE A O 1
ATOM 665 N N . THR A 1 85 ? 5.943 -10.152 -9.271 1.00 93.81 85 THR A N 1
ATOM 666 C CA . THR A 1 85 ? 6.430 -9.919 -7.912 1.00 93.81 85 THR A CA 1
ATOM 667 C C . THR A 1 85 ? 7.355 -11.065 -7.522 1.00 93.81 85 THR A C 1
ATOM 669 O O . THR A 1 85 ? 7.111 -12.234 -7.859 1.00 93.81 85 THR A O 1
ATOM 672 N N . ARG A 1 86 ? 8.460 -10.721 -6.861 1.00 93.38 86 ARG A N 1
ATOM 673 C CA . ARG A 1 86 ? 9.469 -11.656 -6.367 1.00 93.38 86 ARG A CA 1
ATOM 674 C C . ARG A 1 86 ? 9.948 -11.194 -5.003 1.00 93.38 86 ARG A C 1
ATOM 676 O O . ARG A 1 86 ? 10.309 -10.031 -4.847 1.00 93.38 86 ARG A O 1
ATOM 683 N N . ASP A 1 87 ? 9.991 -12.129 -4.067 1.00 95.25 87 ASP A N 1
ATOM 684 C CA . ASP A 1 87 ? 10.644 -11.917 -2.785 1.00 95.25 87 ASP A CA 1
ATOM 685 C C . ASP A 1 87 ? 12.139 -12.175 -2.947 1.00 95.25 87 ASP A C 1
ATOM 687 O O . ASP A 1 87 ? 12.550 -13.197 -3.504 1.00 95.25 87 ASP A O 1
ATOM 691 N N . MET A 1 88 ? 12.955 -11.242 -2.466 1.00 93.88 88 MET A N 1
ATOM 692 C CA . MET A 1 88 ? 14.408 -11.355 -2.489 1.00 93.88 88 MET A CA 1
ATOM 693 C C . MET A 1 88 ? 14.954 -11.191 -1.080 1.00 93.88 88 MET A C 1
ATOM 695 O O . MET A 1 88 ? 14.478 -10.367 -0.304 1.00 93.88 88 MET A O 1
ATOM 699 N N . ALA A 1 89 ? 15.950 -12.005 -0.736 1.00 96.31 89 ALA A N 1
ATOM 700 C CA . ALA A 1 89 ? 16.525 -12.061 0.605 1.00 96.31 89 ALA A CA 1
ATOM 701 C C . ALA A 1 89 ? 17.558 -10.941 0.856 1.00 96.31 89 ALA A C 1
ATOM 703 O O . ALA A 1 89 ? 18.604 -11.181 1.453 1.00 96.31 89 ALA A O 1
ATOM 704 N N . TYR A 1 90 ? 17.289 -9.734 0.357 1.00 95.88 90 TYR A N 1
ATOM 705 C CA . TYR A 1 90 ? 18.110 -8.539 0.542 1.00 95.88 90 TYR A CA 1
ATOM 706 C C . TYR A 1 90 ? 17.269 -7.269 0.337 1.00 95.88 90 TYR A C 1
ATOM 708 O O . TYR A 1 90 ? 16.175 -7.320 -0.225 1.00 95.88 90 TYR A O 1
ATOM 716 N N . GLY A 1 91 ? 17.763 -6.137 0.843 1.00 96.12 91 GLY A N 1
ATOM 717 C CA . GLY A 1 91 ? 17.051 -4.859 0.809 1.00 96.12 91 GLY A CA 1
ATOM 718 C C . GLY A 1 91 ? 16.966 -4.230 -0.584 1.00 96.12 91 GLY A C 1
ATOM 719 O O . GLY A 1 91 ? 17.740 -4.554 -1.489 1.00 96.12 91 GLY A O 1
ATOM 720 N N . TYR A 1 92 ? 16.018 -3.305 -0.758 1.00 94.56 92 TYR A N 1
ATOM 721 C CA . TYR A 1 92 ? 15.793 -2.629 -2.040 1.00 94.56 92 TYR A CA 1
ATOM 722 C C . TYR A 1 92 ? 16.993 -1.764 -2.446 1.00 94.56 92 TYR A C 1
ATOM 724 O O . TYR A 1 92 ? 17.250 -1.580 -3.627 1.00 94.56 92 TYR A O 1
ATOM 732 N N . GLU A 1 93 ? 17.744 -1.249 -1.480 1.00 96.50 93 GLU A N 1
ATOM 733 C CA . GLU A 1 93 ? 18.954 -0.465 -1.683 1.00 96.50 93 GLU A CA 1
ATOM 734 C C . GLU A 1 93 ? 20.023 -1.262 -2.441 1.00 96.50 93 GLU A C 1
ATOM 736 O O . GLU A 1 93 ? 20.535 -0.789 -3.454 1.00 96.50 93 GLU A O 1
ATOM 741 N N . VAL A 1 94 ? 20.257 -2.515 -2.039 1.00 96.25 94 VAL A N 1
ATOM 742 C CA . VAL A 1 94 ? 21.193 -3.423 -2.717 1.00 96.25 94 VAL A CA 1
ATOM 743 C C . VAL A 1 94 ? 20.685 -3.779 -4.113 1.00 96.25 94 VAL A C 1
ATOM 745 O O . VAL A 1 94 ? 21.470 -3.846 -5.056 1.00 96.25 94 VAL A O 1
ATOM 748 N N . LEU A 1 95 ? 19.369 -3.970 -4.272 1.00 95.31 95 LEU A N 1
ATOM 749 C CA . LEU A 1 95 ? 18.766 -4.210 -5.585 1.00 95.31 95 LEU A CA 1
ATOM 750 C C . LEU A 1 95 ? 19.003 -3.038 -6.542 1.00 95.31 95 LEU A C 1
ATOM 752 O O . LEU A 1 95 ? 19.357 -3.253 -7.697 1.00 95.31 95 LEU A O 1
ATOM 756 N N . ILE A 1 96 ? 18.795 -1.807 -6.076 1.00 95.88 96 ILE A N 1
ATOM 757 C CA . ILE A 1 96 ? 18.978 -0.614 -6.904 1.00 95.88 96 ILE A CA 1
ATOM 758 C C . ILE A 1 96 ? 20.449 -0.445 -7.286 1.00 95.88 96 ILE A C 1
ATOM 760 O O . ILE A 1 96 ? 20.730 -0.185 -8.453 1.00 95.88 96 ILE A O 1
ATOM 764 N N . GLU A 1 97 ? 21.388 -0.643 -6.358 1.00 96.38 97 GLU A N 1
ATOM 765 C CA . GLU A 1 97 ? 22.821 -0.626 -6.680 1.00 96.38 97 GLU A CA 1
ATOM 766 C C . GLU A 1 97 ? 23.182 -1.692 -7.721 1.00 96.38 97 GLU A C 1
ATOM 768 O O . GLU A 1 97 ? 23.848 -1.386 -8.709 1.00 96.38 97 GLU A O 1
ATOM 773 N N . ASN A 1 98 ? 22.684 -2.920 -7.547 1.00 94.88 98 ASN A N 1
ATOM 774 C CA . ASN A 1 98 ? 22.901 -4.004 -8.498 1.00 94.88 98 ASN A CA 1
ATOM 775 C C . ASN A 1 98 ? 22.336 -3.679 -9.890 1.00 94.88 98 ASN A C 1
ATOM 777 O O . ASN A 1 98 ? 23.036 -3.865 -10.880 1.00 94.88 98 ASN A O 1
ATOM 781 N N . LEU A 1 99 ? 21.108 -3.155 -9.973 1.00 95.19 99 LEU A N 1
ATOM 782 C CA . LEU A 1 99 ? 20.465 -2.793 -11.240 1.00 95.19 99 LEU A CA 1
ATOM 783 C C . LEU A 1 99 ? 21.222 -1.680 -11.980 1.00 95.19 99 LEU A C 1
ATOM 785 O O . LEU A 1 99 ? 21.262 -1.669 -13.209 1.00 95.19 99 LEU A O 1
ATOM 789 N N . MET A 1 100 ? 21.797 -0.739 -11.231 1.00 97.00 100 MET A N 1
ATOM 790 C CA . MET A 1 100 ? 22.444 0.454 -11.776 1.00 97.00 100 MET A CA 1
ATOM 791 C C . MET A 1 100 ? 23.933 0.264 -12.101 1.00 97.00 100 MET A C 1
ATOM 793 O O . MET A 1 100 ? 24.496 1.117 -12.786 1.00 97.00 100 MET A O 1
ATOM 797 N N . ASP A 1 101 ? 24.583 -0.809 -11.640 1.00 97.25 101 ASP A N 1
ATOM 798 C CA . ASP A 1 101 ? 25.996 -1.082 -11.927 1.00 97.25 101 ASP A CA 1
ATOM 799 C C . ASP A 1 101 ? 26.174 -1.766 -13.296 1.00 97.25 101 ASP A C 1
ATOM 801 O O . ASP A 1 101 ? 25.907 -2.955 -13.415 1.00 97.25 101 ASP A O 1
ATOM 805 N N . PRO A 1 102 ? 26.696 -1.111 -14.345 1.00 96.56 102 PRO A N 1
ATOM 806 C CA . PRO A 1 102 ? 26.924 -1.783 -15.626 1.00 96.56 102 PRO A CA 1
ATOM 807 C C . PRO A 1 102 ? 28.045 -2.836 -15.563 1.00 96.56 102 PRO A C 1
ATOM 809 O O . PRO A 1 102 ? 28.147 -3.682 -16.454 1.00 96.56 102 PRO A O 1
ATOM 812 N N . SER A 1 103 ? 28.894 -2.804 -14.532 1.00 97.12 103 SER A N 1
ATOM 813 C CA . SER A 1 103 ? 30.085 -3.654 -14.430 1.00 97.12 103 SER A CA 1
ATOM 814 C C . SER A 1 103 ? 29.741 -5.131 -14.237 1.00 97.12 103 SER A C 1
ATOM 816 O O . SER A 1 103 ? 30.526 -5.991 -14.641 1.00 97.12 103 SER A O 1
ATOM 818 N N . HIS A 1 104 ? 28.572 -5.448 -13.666 1.00 96.12 104 HIS A N 1
ATOM 819 C CA . HIS A 1 104 ? 28.133 -6.835 -13.490 1.00 96.12 104 HIS A CA 1
ATOM 820 C C . HIS A 1 104 ? 27.639 -7.487 -14.792 1.00 96.12 104 HIS A C 1
ATOM 822 O O . HIS A 1 104 ? 27.611 -8.717 -14.870 1.00 96.12 104 HIS A O 1
ATOM 828 N N . VAL A 1 105 ? 27.284 -6.700 -15.820 1.00 96.88 105 VAL A N 1
ATOM 829 C CA . VAL A 1 105 ? 26.646 -7.206 -17.050 1.00 96.88 105 VAL A CA 1
ATOM 830 C C . VAL A 1 105 ? 27.473 -8.296 -17.743 1.00 96.88 105 VAL A C 1
ATOM 832 O O . VAL A 1 105 ? 26.924 -9.374 -17.966 1.00 96.88 105 VAL A O 1
ATOM 835 N N . PRO A 1 106 ? 28.782 -8.110 -18.020 1.00 96.00 106 PRO A N 1
ATOM 836 C CA . PRO A 1 106 ? 29.570 -9.123 -18.727 1.00 96.00 106 PRO A CA 1
ATOM 837 C C . PRO A 1 106 ? 29.773 -10.437 -17.957 1.00 96.00 106 PRO A C 1
ATOM 839 O O . PRO A 1 106 ? 30.158 -11.431 -18.565 1.00 96.00 106 PRO A O 1
ATOM 842 N N . TYR A 1 107 ? 29.567 -10.443 -16.636 1.00 95.81 107 TYR A N 1
ATOM 843 C CA . TYR A 1 107 ? 29.862 -11.593 -15.775 1.00 95.81 107 TYR A CA 1
ATOM 844 C C . TYR A 1 107 ? 28.611 -12.328 -15.293 1.00 95.81 107 TYR A C 1
ATOM 846 O O . TYR A 1 107 ? 28.623 -13.552 -15.200 1.00 95.81 107 TYR A O 1
ATOM 854 N N . ALA A 1 108 ? 27.549 -11.600 -14.951 1.00 95.56 108 ALA A N 1
ATOM 855 C CA . ALA A 1 108 ? 26.356 -12.166 -14.324 1.00 95.56 108 ALA A CA 1
ATOM 856 C C . ALA A 1 108 ? 25.235 -12.515 -15.318 1.00 95.56 108 ALA A C 1
ATOM 858 O O . ALA A 1 108 ? 24.318 -13.242 -14.944 1.00 95.56 108 ALA A O 1
ATOM 859 N N . HIS A 1 109 ? 25.303 -12.011 -16.559 1.00 93.75 109 HIS A N 1
ATOM 860 C CA . HIS A 1 109 ? 24.275 -12.185 -17.601 1.00 93.75 109 HIS A CA 1
ATOM 861 C C . HIS A 1 109 ? 24.835 -12.794 -18.896 1.00 93.75 109 HIS A C 1
ATOM 863 O O . HIS A 1 109 ? 24.429 -12.400 -19.990 1.00 93.75 109 HIS A O 1
ATOM 869 N N . TYR A 1 110 ? 25.806 -13.703 -18.775 1.00 80.69 110 TYR A N 1
ATOM 870 C CA . TYR A 1 110 ? 26.345 -14.451 -19.918 1.00 80.69 110 TYR A CA 1
ATOM 871 C C . TYR A 1 110 ? 25.363 -15.515 -20.426 1.00 80.69 110 TYR A C 1
ATOM 873 O O . TYR A 1 110 ? 24.695 -16.150 -19.577 1.00 80.69 110 TYR A O 1
#